Protein AF-A0A259JZV1-F1 (afdb_monomer_lite)

Foldseek 3Di:
DVVVVLVVQLVVCVVVVVVVSNVVSVVLVVQQVVQQVVCVVVVHHRDDPVSSVVSVVVVD

Structure (mmCIF, N/CA/C/O backbone):
data_AF-A0A259JZV1-F1
#
_entry.id   AF-A0A259JZV1-F1
#
loop_
_atom_site.group_PDB
_atom_site.id
_atom_site.type_symbol
_atom_site.label_atom_id
_atom_site.label_alt_id
_atom_site.label_comp_id
_atom_site.label_asym_id
_atom_site.label_entity_id
_atom_site.label_seq_id
_atom_site.pdbx_PDB_ins_code
_atom_site.Cartn_x
_atom_site.Cartn_y
_atom_site.Cartn_z
_atom_site.occupancy
_atom_site.B_iso_or_equiv
_atom_site.auth_seq_id
_atom_site.auth_comp_id
_atom_site.auth_asym_id
_atom_site.auth_atom_id
_atom_site.pdbx_PDB_model_num
ATOM 1 N N . MET A 1 1 ? -7.876 5.866 -7.580 1.00 82.56 1 MET A N 1
ATOM 2 C CA . MET A 1 1 ? -6.936 4.883 -8.171 1.00 82.56 1 MET A CA 1
ATOM 3 C C . MET A 1 1 ? -6.804 3.729 -7.186 1.00 82.56 1 MET A C 1
ATOM 5 O O . MET A 1 1 ? -7.065 3.950 -6.007 1.00 82.56 1 MET A O 1
ATOM 9 N N . LEU A 1 2 ? -6.418 2.519 -7.603 1.00 87.25 2 LEU A N 1
ATOM 10 C CA . LEU A 1 2 ? -6.420 1.341 -6.709 1.00 87.25 2 LEU A CA 1
ATOM 11 C C . LEU A 1 2 ? -5.590 1.562 -5.428 1.00 87.25 2 LEU A C 1
ATOM 13 O O . LEU A 1 2 ? -5.943 1.109 -4.338 1.00 87.25 2 LEU A O 1
ATOM 17 N N . ARG A 1 3 ? -4.506 2.330 -5.543 1.00 89.75 3 ARG A N 1
ATOM 18 C CA . ARG A 1 3 ? -3.668 2.740 -4.412 1.00 89.75 3 ARG A CA 1
ATOM 19 C C . ARG A 1 3 ? -4.397 3.654 -3.412 1.00 89.75 3 ARG A C 1
ATOM 21 O O . ARG A 1 3 ? -4.181 3.537 -2.205 1.00 89.75 3 ARG A O 1
ATOM 28 N N . ASP A 1 4 ? -5.280 4.527 -3.886 1.00 91.94 4 ASP A N 1
ATOM 29 C CA . ASP A 1 4 ? -6.106 5.388 -3.029 1.00 91.94 4 ASP A CA 1
ATOM 30 C C . ASP A 1 4 ? -7.153 4.573 -2.269 1.00 91.94 4 ASP A C 1
ATOM 32 O O . ASP A 1 4 ? -7.393 4.827 -1.086 1.00 91.94 4 ASP A O 1
ATOM 36 N N . ASP A 1 5 ? -7.726 3.558 -2.918 1.00 93.00 5 ASP A N 1
ATOM 37 C CA . ASP A 1 5 ? -8.720 2.672 -2.312 1.00 93.00 5 ASP A CA 1
ATOM 38 C C . ASP A 1 5 ? -8.097 1.862 -1.167 1.00 93.00 5 ASP A C 1
ATOM 40 O O . ASP A 1 5 ? -8.665 1.781 -0.076 1.00 93.00 5 ASP A O 1
ATOM 44 N N . ILE A 1 6 ? -6.877 1.345 -1.362 1.00 92.75 6 ILE A N 1
ATOM 45 C CA . ILE A 1 6 ? -6.103 0.653 -0.316 1.00 92.75 6 ILE A CA 1
ATOM 46 C C . ILE A 1 6 ? -5.823 1.593 0.864 1.00 92.75 6 ILE A C 1
ATOM 48 O O . ILE A 1 6 ? -5.993 1.211 2.025 1.00 92.75 6 ILE A O 1
ATOM 52 N N . ASN A 1 7 ? -5.425 2.837 0.592 1.00 93.88 7 ASN A N 1
ATOM 53 C CA . ASN A 1 7 ? -5.153 3.824 1.638 1.00 93.88 7 ASN A CA 1
ATOM 54 C C . ASN A 1 7 ? -6.416 4.256 2.392 1.00 93.88 7 ASN A C 1
ATOM 56 O O . ASN A 1 7 ? -6.362 4.491 3.603 1.00 93.88 7 ASN A O 1
ATOM 60 N N . THR A 1 8 ? -7.549 4.342 1.701 1.00 96.69 8 THR A N 1
ATOM 61 C CA . THR A 1 8 ? -8.854 4.627 2.307 1.00 96.69 8 THR A CA 1
ATOM 62 C C . THR A 1 8 ? -9.281 3.468 3.200 1.00 96.69 8 THR A C 1
ATOM 64 O O . THR A 1 8 ? -9.518 3.671 4.390 1.00 96.69 8 THR A O 1
ATOM 67 N N . ALA A 1 9 ? -9.221 2.235 2.690 1.00 95.50 9 ALA A N 1
ATOM 68 C CA . ALA A 1 9 ? -9.511 1.031 3.462 1.00 95.50 9 ALA A CA 1
ATOM 69 C C . ALA A 1 9 ? -8.603 0.888 4.695 1.00 95.50 9 ALA A C 1
ATOM 71 O O . ALA A 1 9 ? -9.060 0.432 5.743 1.00 95.50 9 ALA A O 1
ATOM 72 N N . LEU A 1 10 ? -7.332 1.301 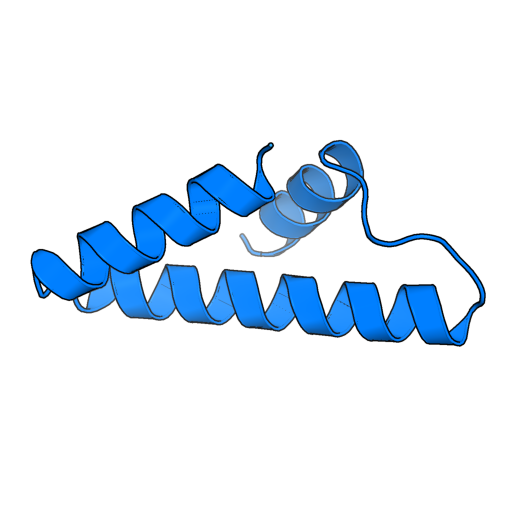4.602 1.00 95.12 10 LEU A N 1
ATOM 73 C CA . LEU A 1 10 ? -6.407 1.303 5.736 1.00 95.12 10 LEU A CA 1
ATOM 74 C C . LEU A 1 10 ? -6.879 2.269 6.828 1.00 95.12 10 LEU A C 1
ATOM 76 O O . LEU A 1 10 ? -6.886 1.912 8.006 1.00 95.12 10 LEU A O 1
ATOM 80 N N . LYS A 1 11 ? -7.271 3.491 6.450 1.00 96.44 11 LYS A N 1
ATOM 81 C CA . LYS A 1 11 ? -7.802 4.493 7.388 1.00 96.44 11 LYS A CA 1
ATOM 82 C C . LYS A 1 11 ? -9.091 4.014 8.042 1.00 96.44 11 LYS A C 1
ATOM 84 O O . LYS A 1 11 ? -9.252 4.196 9.248 1.00 96.44 11 LYS A O 1
ATOM 89 N N . ASP A 1 12 ? -9.961 3.365 7.283 1.00 97.50 12 ASP A N 1
ATOM 90 C CA . ASP A 1 12 ? -11.211 2.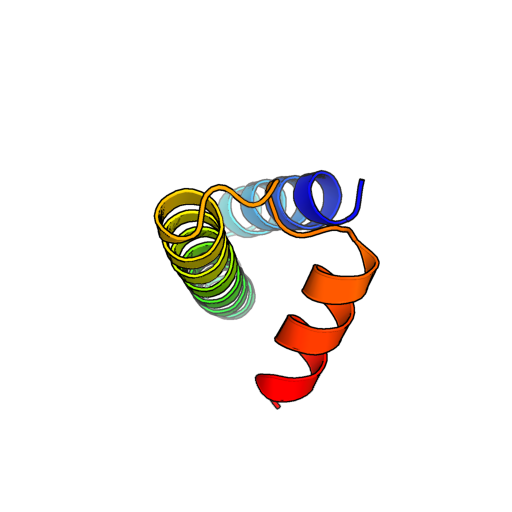825 7.807 1.00 97.50 12 ASP A CA 1
ATOM 91 C C . ASP A 1 12 ? -10.961 1.655 8.764 1.00 97.50 12 ASP A C 1
ATOM 93 O O . ASP A 1 12 ? -11.528 1.635 9.853 1.00 97.50 12 ASP A O 1
ATOM 97 N N . ALA A 1 13 ? -10.035 0.745 8.439 1.00 96.94 13 ALA A N 1
ATOM 98 C CA . ALA A 1 13 ? -9.625 -0.336 9.340 1.00 96.94 13 ALA A CA 1
ATOM 99 C C . ALA A 1 13 ? -8.995 0.195 10.642 1.00 96.94 13 ALA A C 1
ATOM 101 O O . ALA A 1 13 ? -9.228 -0.365 11.713 1.00 96.94 13 ALA A O 1
ATOM 102 N N . MET A 1 14 ? -8.237 1.299 10.575 1.00 96.44 14 MET A N 1
ATOM 103 C CA . MET A 1 14 ? -7.708 1.973 11.767 1.00 96.44 14 MET A CA 1
ATOM 104 C C . MET A 1 14 ? -8.824 2.546 12.644 1.00 96.44 14 MET A C 1
ATOM 106 O O . MET A 1 14 ? -8.806 2.320 13.851 1.00 96.44 14 MET A O 1
ATOM 110 N N . LYS A 1 15 ? -9.800 3.248 12.053 1.00 97.12 15 LYS A N 1
ATOM 111 C CA . LYS A 1 15 ? -10.949 3.817 12.784 1.00 97.12 15 LYS A CA 1
ATOM 112 C C . LYS A 1 15 ? -11.849 2.737 13.386 1.00 97.12 15 LYS A C 1
ATOM 114 O O . LYS A 1 15 ? -12.343 2.904 14.493 1.00 97.12 15 LYS A O 1
ATOM 119 N N . ALA A 1 16 ? -12.047 1.636 12.666 1.00 97.50 16 ALA A N 1
ATOM 120 C CA . ALA A 1 16 ? -12.860 0.506 13.106 1.00 97.50 16 ALA A CA 1
ATOM 121 C C . ALA A 1 16 ? -12.141 -0.413 14.110 1.00 97.50 16 ALA A C 1
ATOM 123 O O . ALA A 1 16 ? -12.749 -1.358 14.605 1.00 97.50 16 ALA A O 1
ATOM 124 N N . HIS A 1 17 ? -10.855 -0.171 14.399 1.00 95.50 17 HIS A N 1
ATOM 125 C CA . HIS A 1 17 ? -10.009 -1.048 15.214 1.00 95.50 17 HIS A CA 1
ATOM 126 C C . HIS A 1 17 ? -9.964 -2.513 14.725 1.00 95.50 17 HIS A C 1
ATOM 128 O O . HIS A 1 17 ? -9.711 -3.435 15.505 1.00 95.50 17 HIS A O 1
ATOM 134 N N . ASP A 1 18 ? -10.146 -2.733 13.420 1.00 97.31 18 ASP A N 1
ATOM 135 C CA . ASP A 1 18 ? -10.096 -4.055 12.792 1.00 97.31 18 ASP A CA 1
ATOM 136 C C . ASP A 1 18 ? -8.637 -4.492 12.611 1.00 97.31 18 ASP A C 1
ATOM 138 O O . ASP A 1 18 ? -7.980 -4.190 11.612 1.00 97.31 18 ASP A O 1
ATOM 142 N N . LYS A 1 19 ? -8.101 -5.180 13.624 1.00 94.81 19 LYS A N 1
ATOM 143 C CA . LYS A 1 19 ? -6.680 -5.548 13.691 1.00 94.81 19 LYS A CA 1
ATOM 144 C C . LYS A 1 19 ? -6.236 -6.461 12.549 1.00 94.81 19 LYS A C 1
ATOM 146 O O . LYS A 1 19 ? -5.111 -6.300 12.082 1.00 94.81 19 LYS A O 1
ATOM 151 N N . VAL A 1 20 ? -7.089 -7.394 12.121 1.00 95.19 20 VAL A N 1
ATOM 152 C CA . VAL A 1 20 ? -6.754 -8.368 11.070 1.00 95.19 20 VAL A CA 1
ATOM 153 C C . VAL A 1 20 ? -6.716 -7.668 9.720 1.00 95.19 20 VAL A C 1
ATOM 155 O O . VAL A 1 20 ? -5.728 -7.760 8.996 1.00 95.19 20 VAL A O 1
ATOM 158 N N . ARG A 1 21 ? -7.746 -6.881 9.399 1.00 94.56 21 ARG A N 1
ATOM 159 C CA . ARG A 1 21 ? -7.757 -6.116 8.151 1.00 94.56 21 ARG A CA 1
ATOM 160 C C . ARG A 1 21 ? -6.629 -5.088 8.113 1.00 94.56 21 ARG A C 1
ATOM 162 O O . ARG A 1 21 ? -5.989 -4.906 7.079 1.00 94.56 21 ARG A O 1
ATOM 169 N N . LEU A 1 22 ? -6.348 -4.443 9.244 1.00 95.19 22 LEU A N 1
ATOM 170 C CA . LEU A 1 22 ? -5.269 -3.471 9.374 1.00 95.19 22 LEU A CA 1
ATOM 171 C C . LEU A 1 22 ? -3.887 -4.092 9.130 1.00 95.19 22 LEU A C 1
ATOM 173 O O . LEU A 1 22 ? -3.074 -3.481 8.434 1.00 95.19 22 LEU A O 1
ATOM 177 N N . SER A 1 23 ? -3.592 -5.271 9.688 1.00 95.44 23 SER A N 1
ATOM 178 C CA . SER A 1 23 ? -2.297 -5.930 9.477 1.00 95.44 23 SER A CA 1
ATOM 179 C C . SER A 1 23 ? -2.108 -6.340 8.016 1.00 95.44 23 SER A C 1
ATOM 181 O O . SER A 1 23 ? -1.054 -6.054 7.445 1.00 95.44 23 SER A O 1
ATOM 183 N N . THR A 1 24 ? -3.140 -6.896 7.377 1.00 94.44 24 THR A N 1
ATOM 184 C CA . THR A 1 24 ? -3.107 -7.244 5.949 1.00 94.44 24 THR A CA 1
ATOM 185 C C . THR A 1 24 ? -2.885 -6.015 5.070 1.00 94.44 24 THR A C 1
ATOM 187 O O . THR A 1 24 ? -1.989 -6.012 4.229 1.00 94.44 24 THR A O 1
ATOM 190 N N . LEU A 1 25 ? -3.634 -4.930 5.288 1.00 94.69 25 LEU A N 1
ATOM 191 C CA . LEU A 1 25 ? -3.488 -3.705 4.491 1.00 94.69 25 LEU A CA 1
ATOM 192 C C . LEU A 1 25 ? -2.123 -3.029 4.690 1.00 94.69 25 LEU A C 1
ATOM 194 O O . LEU A 1 25 ? -1.599 -2.418 3.758 1.00 94.69 25 LEU A O 1
ATOM 198 N N . ARG A 1 26 ? -1.512 -3.153 5.877 1.00 94.94 26 ARG A N 1
ATOM 199 C CA . ARG A 1 26 ? -0.135 -2.689 6.119 1.00 94.94 26 ARG A CA 1
ATOM 200 C C . ARG A 1 26 ? 0.895 -3.504 5.341 1.00 94.94 26 ARG A C 1
ATOM 202 O O . ARG A 1 26 ? 1.793 -2.900 4.762 1.00 94.94 26 ARG A O 1
ATOM 209 N N . LEU A 1 27 ? 0.750 -4.830 5.300 1.00 94.00 27 LEU A N 1
ATOM 210 C CA . LEU A 1 27 ? 1.617 -5.714 4.511 1.00 94.00 27 LEU A CA 1
ATOM 211 C C . LEU A 1 27 ? 1.515 -5.412 3.016 1.00 94.00 27 LEU A C 1
ATOM 213 O O . LEU A 1 27 ? 2.538 -5.264 2.354 1.00 94.00 27 LEU A O 1
ATOM 217 N N . VAL A 1 28 ? 0.293 -5.242 2.506 1.00 92.94 28 VAL A N 1
ATOM 218 C CA . VAL A 1 28 ? 0.062 -4.829 1.115 1.00 92.94 28 VAL A CA 1
ATOM 219 C C . VAL A 1 28 ? 0.786 -3.517 0.826 1.00 92.94 28 VAL A C 1
ATOM 221 O O . VAL A 1 28 ? 1.592 -3.457 -0.095 1.00 92.94 28 VAL A O 1
ATOM 224 N N . ASN A 1 29 ? 0.573 -2.482 1.645 1.00 93.25 29 ASN A N 1
ATOM 225 C CA . ASN A 1 29 ? 1.222 -1.184 1.450 1.00 93.25 29 ASN A CA 1
ATOM 226 C C . ASN A 1 29 ? 2.755 -1.236 1.536 1.00 93.25 29 ASN A C 1
ATOM 228 O O . ASN A 1 29 ? 3.417 -0.450 0.860 1.00 93.25 29 ASN A O 1
ATOM 232 N N . ALA A 1 30 ? 3.322 -2.125 2.354 1.00 93.88 30 ALA A N 1
ATOM 233 C CA . ALA A 1 30 ? 4.764 -2.355 2.382 1.00 93.88 30 ALA A CA 1
ATOM 234 C C . ALA A 1 30 ? 5.246 -2.934 1.043 1.00 93.88 30 ALA A C 1
ATOM 236 O O . ALA A 1 30 ? 6.114 -2.340 0.409 1.00 93.88 30 ALA A O 1
ATOM 237 N N . ALA A 1 31 ? 4.593 -3.989 0.547 1.00 92.50 31 ALA A N 1
ATOM 238 C CA . ALA A 1 31 ? 4.927 -4.594 -0.741 1.00 92.50 31 ALA A CA 1
ATOM 239 C C . ALA A 1 31 ? 4.796 -3.603 -1.913 1.00 92.50 31 ALA A C 1
ATOM 241 O O . ALA A 1 31 ? 5.633 -3.608 -2.815 1.00 92.50 31 ALA A O 1
ATOM 242 N N . LEU A 1 32 ? 3.785 -2.721 -1.893 1.00 91.25 32 LEU A N 1
ATOM 243 C CA . LEU A 1 32 ? 3.641 -1.671 -2.910 1.00 91.25 32 LEU A CA 1
ATOM 244 C C . LEU A 1 32 ? 4.854 -0.736 -2.924 1.00 91.25 32 LEU A C 1
ATOM 246 O O . LEU A 1 32 ? 5.383 -0.422 -3.987 1.00 91.25 32 LEU A O 1
ATOM 250 N N . LYS A 1 33 ? 5.282 -0.286 -1.740 1.00 91.00 33 LYS A N 1
ATOM 251 C CA . LYS A 1 33 ? 6.423 0.623 -1.597 1.00 91.00 33 LYS A CA 1
ATOM 252 C C . LYS A 1 33 ? 7.725 -0.042 -2.016 1.00 91.00 33 LYS A C 1
ATOM 254 O O . LYS A 1 33 ? 8.511 0.598 -2.703 1.00 91.00 33 LYS A O 1
ATOM 259 N N . ASP A 1 34 ? 7.930 -1.303 -1.652 1.00 92.62 34 ASP A N 1
ATOM 260 C CA . ASP A 1 34 ? 9.128 -2.051 -2.040 1.00 92.62 34 ASP A CA 1
ATOM 261 C C . ASP A 1 34 ? 9.248 -2.145 -3.565 1.00 92.62 34 ASP A C 1
ATOM 263 O O . ASP A 1 34 ? 10.315 -1.892 -4.125 1.00 92.62 34 ASP A O 1
ATOM 267 N N . ARG A 1 35 ? 8.134 -2.415 -4.257 1.00 90.44 35 ARG A N 1
ATOM 268 C CA . ARG A 1 35 ? 8.113 -2.475 -5.725 1.00 90.44 35 ARG A CA 1
ATOM 269 C C . ARG A 1 35 ? 8.272 -1.113 -6.383 1.00 90.44 35 ARG A C 1
ATOM 271 O O . ARG A 1 35 ? 8.967 -1.019 -7.389 1.00 90.44 35 ARG A O 1
ATOM 278 N N . ASP A 1 36 ? 7.706 -0.056 -5.809 1.00 90.12 36 ASP A N 1
ATOM 279 C CA . ASP A 1 36 ? 7.955 1.305 -6.291 1.00 90.12 36 ASP A CA 1
ATOM 280 C C . ASP A 1 36 ? 9.426 1.710 -6.136 1.00 90.12 36 ASP A C 1
ATOM 282 O O . ASP A 1 36 ? 9.973 2.390 -7.002 1.00 90.12 36 ASP A O 1
ATOM 286 N N . ILE A 1 37 ? 10.073 1.314 -5.035 1.00 91.81 37 ILE A N 1
ATOM 287 C CA . ILE A 1 37 ? 11.498 1.575 -4.796 1.00 91.81 37 ILE A CA 1
ATOM 288 C C . ILE A 1 37 ? 12.346 0.828 -5.828 1.00 91.81 37 ILE A C 1
ATOM 290 O O . ILE A 1 37 ? 13.257 1.419 -6.406 1.00 91.81 37 ILE A O 1
ATOM 294 N N . GLU A 1 38 ? 12.025 -0.436 -6.099 1.00 91.69 38 GLU A N 1
ATOM 295 C CA . GLU A 1 38 ? 12.688 -1.238 -7.129 1.00 91.69 38 GLU A CA 1
ATOM 296 C C . GLU A 1 38 ? 12.509 -0.627 -8.528 1.00 91.69 38 GLU A C 1
ATOM 298 O O . GLU A 1 38 ? 13.492 -0.418 -9.239 1.00 91.69 38 GLU A O 1
ATOM 303 N N . ALA A 1 39 ? 11.277 -0.268 -8.904 1.00 90.88 39 ALA A N 1
ATOM 304 C CA . ALA A 1 39 ? 10.976 0.372 -10.183 1.00 90.88 39 ALA A CA 1
ATOM 305 C C . ALA A 1 39 ? 11.736 1.697 -10.339 1.00 90.88 39 ALA A C 1
ATOM 307 O O . ALA A 1 39 ? 12.402 1.914 -11.355 1.00 90.88 39 ALA A O 1
ATOM 308 N N . ARG A 1 40 ? 11.738 2.533 -9.294 1.00 90.56 40 ARG A N 1
ATOM 309 C CA . ARG A 1 40 ? 12.506 3.783 -9.260 1.00 90.56 40 ARG A CA 1
ATOM 310 C C . ARG A 1 40 ? 14.008 3.535 -9.404 1.00 90.56 40 ARG A C 1
ATOM 312 O O . ARG A 1 40 ? 14.669 4.280 -10.122 1.00 90.56 40 ARG A O 1
ATOM 319 N N . GLY A 1 41 ? 14.549 2.501 -8.757 1.00 90.56 41 GLY A N 1
ATOM 320 C CA . GLY A 1 41 ? 15.957 2.108 -8.883 1.00 90.56 41 GLY A CA 1
ATOM 321 C C . GLY A 1 41 ? 16.356 1.724 -10.312 1.00 90.56 41 GLY A C 1
ATOM 322 O O . GLY A 1 41 ? 17.512 1.881 -10.691 1.00 90.56 41 GLY A O 1
ATOM 323 N N . LEU A 1 42 ? 15.389 1.289 -11.122 1.00 91.00 42 LEU A N 1
ATOM 324 C CA . LEU A 1 42 ? 15.552 0.957 -12.539 1.00 91.00 42 LEU A CA 1
ATOM 325 C C . LEU A 1 42 ? 15.215 2.125 -13.484 1.00 91.00 42 LEU A C 1
ATOM 327 O O . LEU A 1 42 ? 15.178 1.926 -14.697 1.00 91.00 42 LEU A O 1
ATOM 331 N N . GLY A 1 43 ? 14.934 3.322 -12.954 1.00 89.81 43 GLY A N 1
ATOM 332 C CA . GLY A 1 43 ? 14.507 4.482 -13.744 1.00 89.81 43 GLY A CA 1
ATOM 333 C C . GLY A 1 43 ? 13.116 4.331 -14.368 1.00 89.81 43 GLY A C 1
ATOM 334 O O . GLY A 1 43 ? 12.806 5.028 -15.330 1.00 89.81 43 GLY A O 1
ATOM 335 N N . LYS A 1 44 ? 12.297 3.407 -13.854 1.00 88.44 44 LYS A N 1
ATOM 336 C CA . LYS A 1 44 ? 10.915 3.195 -14.290 1.00 88.44 44 LYS A CA 1
A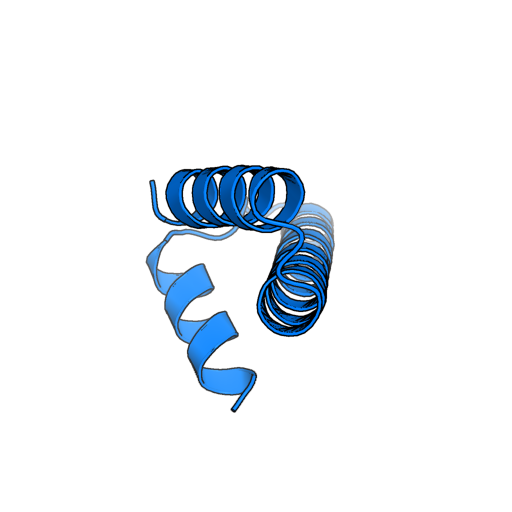TOM 337 C C . LYS A 1 44 ? 9.949 4.025 -13.452 1.00 88.44 44 LYS A C 1
ATOM 339 O O . LYS A 1 44 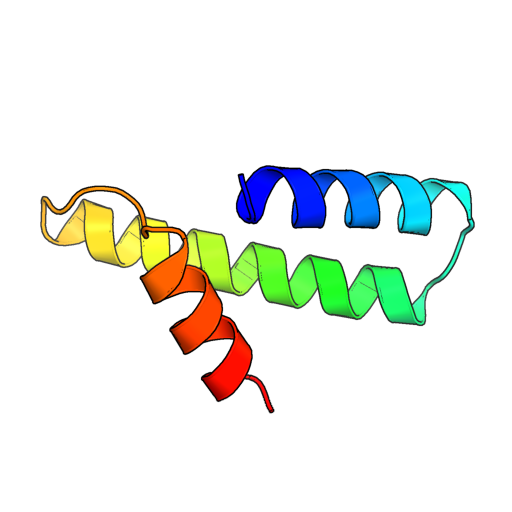? 10.231 4.367 -12.300 1.00 88.44 44 LYS A O 1
ATOM 344 N N . ASP A 1 45 ? 8.792 4.295 -14.040 1.00 87.00 45 ASP A N 1
ATOM 345 C CA . ASP A 1 45 ? 7.675 4.917 -13.344 1.00 87.00 45 ASP A CA 1
ATOM 346 C C . ASP A 1 45 ? 7.140 4.024 -12.204 1.00 87.00 45 ASP A C 1
ATOM 348 O O . ASP A 1 45 ? 7.377 2.809 -12.197 1.00 87.00 45 ASP A O 1
ATOM 352 N N . PRO A 1 46 ? 6.429 4.610 -11.220 1.00 84.88 46 PRO A N 1
ATOM 353 C CA . PRO A 1 46 ? 5.732 3.855 -10.181 1.00 84.88 46 PRO A CA 1
ATOM 354 C C . PRO A 1 46 ? 4.778 2.811 -10.766 1.00 84.88 46 PRO A C 1
ATOM 356 O O . PRO A 1 46 ? 4.296 2.965 -11.889 1.00 84.88 46 PRO A O 1
ATOM 359 N N . LEU A 1 47 ? 4.461 1.779 -9.978 1.00 86.75 47 LEU A N 1
ATOM 360 C CA . LEU A 1 47 ? 3.598 0.692 -10.442 1.00 86.75 47 LEU A CA 1
ATOM 361 C C . LEU A 1 47 ? 2.242 1.225 -10.914 1.00 86.75 47 LEU A C 1
ATOM 363 O O . LEU A 1 47 ? 1.583 1.988 -10.200 1.00 86.75 47 LEU A O 1
ATOM 367 N N . SER A 1 48 ? 1.817 0.768 -12.093 1.00 90.38 48 SER A N 1
ATOM 368 C CA . SER A 1 48 ? 0.468 1.012 -12.595 1.00 90.38 48 SER A CA 1
ATOM 369 C C . SER A 1 48 ? -0.571 0.236 -11.774 1.00 90.38 48 SER A C 1
ATOM 371 O O . SER A 1 48 ? -0.234 -0.684 -11.022 1.00 90.38 48 SER A O 1
ATOM 373 N N . ASP A 1 49 ? -1.856 0.568 -11.924 1.00 88.62 49 ASP A N 1
ATOM 374 C CA . ASP A 1 49 ? -2.936 -0.168 -11.251 1.00 88.62 49 ASP A CA 1
ATOM 375 C C . ASP A 1 49 ? -2.965 -1.657 -11.669 1.00 88.62 49 ASP A C 1
ATOM 377 O O . ASP A 1 49 ? -3.301 -2.514 -10.848 1.00 88.62 49 ASP A O 1
ATOM 381 N N . ASP A 1 50 ? -2.552 -1.986 -12.898 1.00 90.12 50 ASP A N 1
ATOM 382 C CA . ASP A 1 50 ? -2.451 -3.370 -13.380 1.00 90.12 50 ASP A CA 1
ATOM 383 C C . ASP A 1 50 ? -1.279 -4.122 -12.732 1.00 90.12 50 ASP A C 1
ATOM 385 O O . ASP A 1 50 ? -1.445 -5.260 -12.281 1.00 90.12 50 ASP A O 1
ATOM 389 N N . ASP A 1 51 ? -0.120 -3.471 -12.586 1.00 89.19 51 ASP A N 1
ATOM 390 C CA . ASP A 1 51 ? 1.023 -4.036 -11.854 1.00 89.19 51 ASP A CA 1
ATOM 391 C C . ASP A 1 51 ? 0.677 -4.267 -10.381 1.00 89.19 51 ASP A C 1
ATOM 393 O O . ASP A 1 51 ? 1.068 -5.273 -9.782 1.00 89.19 51 ASP A O 1
ATOM 397 N N . LEU A 1 52 ? -0.105 -3.356 -9.797 1.00 90.00 52 LEU A N 1
ATOM 398 C CA . LEU A 1 52 ? -0.621 -3.484 -8.440 1.00 90.00 52 LEU A CA 1
ATOM 399 C C . LEU A 1 52 ? -1.530 -4.711 -8.302 1.00 90.00 52 LEU A C 1
ATOM 401 O O . LEU A 1 52 ? -1.387 -5.471 -7.346 1.00 90.00 52 LEU A O 1
ATOM 405 N N . ARG A 1 53 ? -2.442 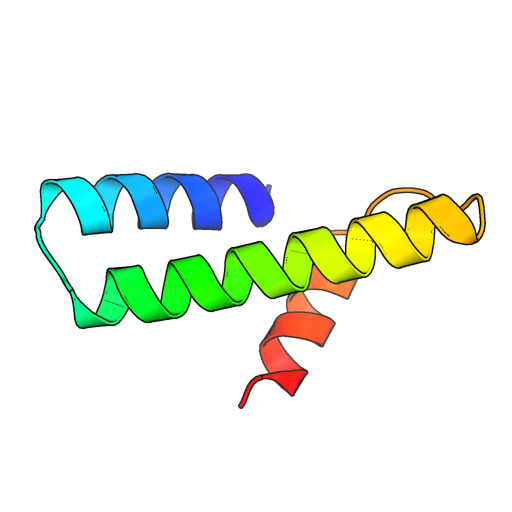-4.945 -9.255 1.00 90.88 53 ARG A N 1
ATOM 406 C CA . ARG A 1 53 ? -3.303 -6.144 -9.271 1.00 90.88 53 ARG A CA 1
ATOM 407 C C . ARG A 1 53 ? -2.480 -7.421 -9.393 1.00 90.88 53 ARG A C 1
ATOM 409 O O . ARG A 1 53 ? -2.736 -8.375 -8.660 1.00 90.88 53 ARG A O 1
ATOM 416 N N . ALA A 1 54 ? -1.480 -7.431 -10.272 1.00 91.25 54 ALA A N 1
ATOM 417 C CA . ALA A 1 54 ? -0.580 -8.567 -10.435 1.00 91.25 54 ALA A CA 1
ATOM 418 C C . ALA A 1 54 ? 0.241 -8.839 -9.165 1.00 91.25 54 ALA A C 1
ATOM 420 O O . ALA A 1 54 ? 0.459 -9.99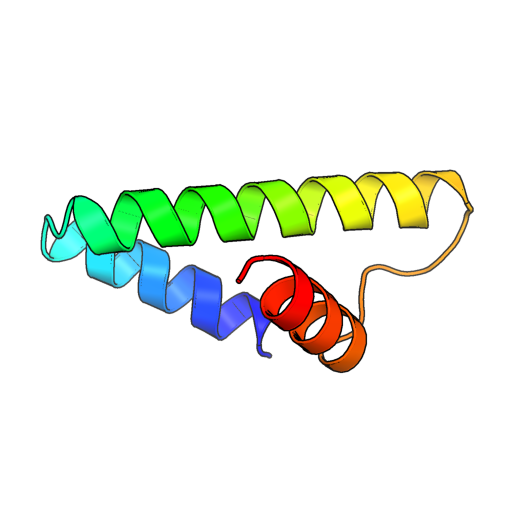6 -8.804 1.00 91.25 54 ALA A O 1
ATOM 421 N N . LEU A 1 55 ? 0.675 -7.790 -8.461 1.00 90.06 55 LEU A N 1
ATOM 422 C CA . LEU A 1 55 ? 1.358 -7.916 -7.177 1.00 90.06 55 LEU A CA 1
ATOM 423 C C . LEU A 1 55 ? 0.437 -8.514 -6.111 1.00 90.06 55 LEU A C 1
ATOM 425 O O . LEU A 1 55 ? 0.842 -9.455 -5.436 1.00 90.06 55 LEU A O 1
ATOM 429 N N . LEU A 1 56 ? -0.798 -8.018 -5.990 1.00 89.88 56 LEU A N 1
ATOM 430 C CA . LEU A 1 56 ? -1.785 -8.542 -5.040 1.00 89.88 56 LEU A CA 1
ATOM 431 C C . LEU A 1 56 ? -2.092 -10.022 -5.292 1.00 89.88 56 LEU A C 1
ATOM 433 O O . LEU A 1 56 ? -2.155 -10.799 -4.344 1.00 89.88 56 LEU A O 1
ATOM 437 N N . ALA A 1 57 ? -2.225 -10.425 -6.558 1.00 90.50 57 ALA A N 1
ATOM 438 C CA . ALA A 1 57 ? -2.453 -11.820 -6.929 1.00 90.50 57 ALA A CA 1
ATOM 439 C C . ALA A 1 57 ? -1.291 -12.752 -6.537 1.00 90.50 57 ALA A C 1
ATOM 441 O O . ALA A 1 57 ? -1.522 -13.930 -6.308 1.00 90.50 57 ALA A O 1
ATOM 442 N N . LYS A 1 58 ? -0.055 -12.239 -6.432 1.00 89.75 58 LYS A N 1
ATOM 443 C CA . LYS A 1 58 ? 1.124 -13.007 -5.985 1.00 89.75 58 LYS A CA 1
ATOM 444 C C . LYS A 1 58 ? 1.243 -13.135 -4.463 1.00 89.75 58 LYS A C 1
ATOM 446 O O . LYS A 1 58 ? 2.134 -13.837 -3.995 1.00 89.75 58 LYS A O 1
ATOM 451 N N . MET A 1 59 ? 0.428 -12.412 -3.693 1.00 83.94 59 MET A N 1
ATOM 452 C CA . MET A 1 59 ? 0.468 -12.427 -2.223 1.00 83.94 59 MET A CA 1
ATOM 453 C C . MET A 1 59 ? -0.448 -13.496 -1.598 1.00 83.94 59 MET A C 1
ATOM 455 O O . MET A 1 59 ? -0.517 -13.571 -0.371 1.00 83.94 59 MET A O 1
ATOM 459 N N . VAL A 1 60 ? -1.146 -14.290 -2.421 1.00 76.50 60 VAL A N 1
ATOM 460 C CA . VAL A 1 60 ? -2.044 -15.399 -2.043 1.00 76.50 60 VAL A CA 1
ATOM 461 C C . VAL A 1 60 ? -1.485 -16.698 -2.604 1.00 76.50 60 VAL A C 1
ATOM 463 O O . VAL A 1 60 ? -1.520 -17.704 -1.864 1.00 76.50 60 VAL A O 1
#

pLDDT: mean 91.82, std 3.92, range [76.5, 97.5]

Radius of gyration: 12.29 Å; chains: 1; bounding box: 29×21×30 Å

Secondary structure (DSSP, 8-state):
-HHHHHHHHHHHHHHTT-HHHHHHHHHHHHHHHHHHHHHHHTTPPPPPHHHHHHHHHTT-

Sequence (60 aa):
MLRDDINTALKDAMKAHDKVRLSTLRLVNAALKDRDIEARGLGKDPLSDDDLRALLAKMV